Protein AF-A0AAC9J1Z3-F1 (afdb_monomer)

Radius of gyration: 14.36 Å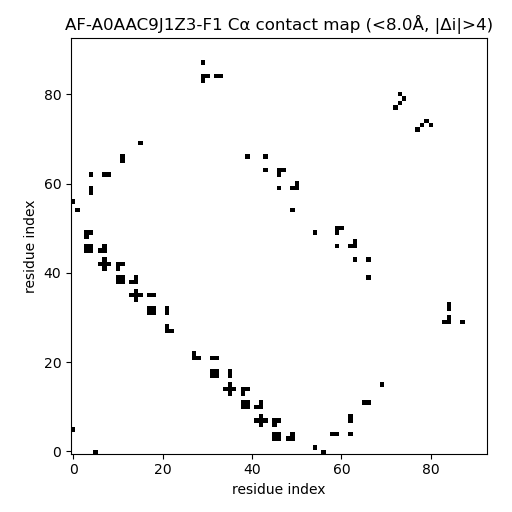; Cα contacts (8 Å, |Δi|>4): 73; chains: 1; bounding box: 39×24×40 Å

Secondary structure (DSSP, 8-state):
--HHHHHHHHHHHHHHHHHHHHHHSSS--HHHHHHHHHHHHHHHHHHHHHHHTT---THHHHHHHHHHHHHHHHHHH-TTHHHHHHHHHHHH-

Structure (mmCIF, N/CA/C/O backbone):
data_AF-A0AAC9J1Z3-F1
#
_entry.id   AF-A0AAC9J1Z3-F1
#
loop_
_atom_site.group_PDB
_atom_site.id
_atom_site.type_symbol
_atom_site.label_atom_id
_atom_site.label_alt_id
_atom_site.label_comp_id
_atom_site.label_asym_id
_atom_site.label_entity_id
_atom_site.label_seq_id
_atom_site.pdbx_PDB_ins_code
_atom_site.Cartn_x
_atom_site.Cartn_y
_atom_site.Cartn_z
_atom_site.occupancy
_atom_site.B_iso_or_equiv
_atom_site.auth_seq_id
_atom_site.auth_comp_id
_atom_site.auth_asym_id
_atom_site.auth_atom_id
_atom_site.pdbx_PDB_model_num
ATOM 1 N N . MET A 1 1 ? -13.458 14.538 14.682 1.00 58.09 1 MET A N 1
ATOM 2 C CA . MET A 1 1 ? -12.530 13.528 14.113 1.00 58.09 1 MET A CA 1
ATOM 3 C C . MET A 1 1 ? -11.233 13.519 14.897 1.00 58.09 1 MET A C 1
ATOM 5 O O . MET A 1 1 ? -10.525 14.527 14.882 1.00 58.09 1 MET A O 1
ATOM 9 N N . ASN A 1 2 ? -10.941 12.401 15.557 1.00 66.19 2 ASN A N 1
ATOM 10 C CA . ASN A 1 2 ? -9.722 12.212 16.339 1.00 66.19 2 ASN A CA 1
ATOM 11 C C . ASN A 1 2 ? -8.467 12.173 15.455 1.00 66.19 2 ASN A C 1
ATOM 13 O O . ASN A 1 2 ? -8.538 11.891 14.254 1.00 66.19 2 ASN A O 1
ATOM 17 N N . LYS A 1 3 ? -7.316 12.494 16.059 1.00 74.12 3 LYS A N 1
ATOM 18 C CA . LYS A 1 3 ? -6.031 12.675 15.361 1.00 74.12 3 LYS A CA 1
ATOM 19 C C . LYS A 1 3 ? -5.599 11.407 14.607 1.00 74.12 3 LYS A C 1
ATOM 21 O O . LYS A 1 3 ? -5.138 11.512 13.476 1.00 74.12 3 LYS A O 1
ATOM 26 N N . PHE A 1 4 ? -5.829 10.224 15.187 1.00 70.31 4 PHE A N 1
ATOM 27 C CA . PHE A 1 4 ? -5.426 8.936 14.607 1.00 70.31 4 PHE A CA 1
ATOM 28 C C . PHE A 1 4 ? -6.257 8.538 13.385 1.00 70.31 4 PHE A C 1
ATOM 30 O O . PHE A 1 4 ? -5.692 8.220 12.341 1.00 70.31 4 PHE A O 1
ATOM 37 N N . SER A 1 5 ? -7.588 8.628 13.477 1.00 71.44 5 SER A N 1
ATOM 38 C CA . SER A 1 5 ? -8.479 8.354 12.340 1.00 71.44 5 SER A CA 1
ATOM 39 C C . SER A 1 5 ? -8.217 9.304 11.165 1.00 71.44 5 SER A C 1
ATOM 41 O O . SER A 1 5 ? -8.174 8.864 10.019 1.00 71.44 5 SER A O 1
ATOM 43 N N . ARG A 1 6 ? -7.960 10.593 11.436 1.00 78.31 6 ARG A N 1
ATOM 44 C CA . ARG A 1 6 ? -7.603 11.561 10.388 1.00 78.31 6 ARG A CA 1
ATOM 45 C C . ARG A 1 6 ? -6.266 11.218 9.730 1.00 78.31 6 ARG A C 1
ATOM 47 O O . ARG A 1 6 ? -6.198 11.209 8.508 1.00 78.31 6 ARG A O 1
ATOM 54 N N . GLY A 1 7 ? -5.248 10.905 10.535 1.00 81.31 7 GLY A N 1
ATOM 55 C CA . GLY A 1 7 ? -3.919 10.533 10.048 1.00 81.31 7 GLY A CA 1
ATOM 56 C C . GLY A 1 7 ? -3.938 9.287 9.162 1.00 81.31 7 GLY A C 1
ATOM 57 O O . GLY A 1 7 ? -3.332 9.280 8.093 1.00 81.31 7 GLY A O 1
ATOM 58 N N . SER A 1 8 ? -4.690 8.257 9.557 1.00 82.69 8 SER A N 1
ATOM 59 C CA . SER A 1 8 ? -4.826 7.040 8.751 1.00 82.69 8 SER A CA 1
ATOM 60 C C . SER A 1 8 ? -5.469 7.332 7.389 1.00 82.69 8 SER A C 1
ATOM 62 O O . SER A 1 8 ? -4.905 6.970 6.361 1.00 82.69 8 SER A O 1
ATOM 64 N N . ILE A 1 9 ? -6.567 8.099 7.350 1.00 84.19 9 ILE A N 1
ATOM 65 C CA . ILE A 1 9 ? -7.243 8.459 6.091 1.00 84.19 9 ILE A CA 1
ATOM 66 C C . ILE A 1 9 ? -6.336 9.278 5.171 1.00 84.19 9 ILE A C 1
ATOM 68 O O . ILE A 1 9 ? -6.288 9.010 3.972 1.00 84.19 9 ILE A O 1
ATOM 72 N N . THR A 1 10 ? -5.595 10.251 5.709 1.00 88.25 10 THR A N 1
ATOM 73 C CA . THR A 1 10 ? -4.665 11.049 4.897 1.00 88.25 10 THR A CA 1
ATOM 74 C C . THR A 1 10 ? -3.553 10.195 4.295 1.00 88.25 10 THR A C 1
ATOM 76 O O . THR A 1 10 ? -3.201 10.393 3.135 1.00 88.25 10 THR A O 1
ATOM 79 N N . LEU A 1 11 ? -3.038 9.216 5.046 1.00 90.00 11 LEU A N 1
ATOM 80 C CA . LEU A 1 11 ? -2.015 8.298 4.543 1.00 90.00 11 LEU A CA 1
ATOM 81 C C . LEU A 1 11 ? -2.575 7.343 3.487 1.00 90.00 11 LEU A C 1
ATOM 83 O O . LEU A 1 11 ? -1.905 7.115 2.486 1.00 90.00 11 LEU A O 1
ATOM 87 N N . ILE A 1 12 ? -3.801 6.840 3.668 1.00 90.19 12 ILE A N 1
ATOM 88 C CA . ILE A 1 12 ? -4.488 6.011 2.665 1.00 90.19 12 ILE A CA 1
ATOM 89 C C . ILE A 1 12 ? -4.641 6.781 1.355 1.00 90.19 12 ILE A C 1
ATOM 91 O O . ILE A 1 12 ? -4.290 6.266 0.297 1.00 90.19 12 ILE A O 1
ATOM 95 N N . LEU A 1 13 ? -5.135 8.021 1.425 1.00 90.56 13 LEU A N 1
ATOM 96 C CA . LEU A 1 13 ? -5.303 8.887 0.257 1.00 90.56 13 LEU A CA 1
ATOM 97 C C . LEU A 1 13 ? -3.974 9.111 -0.462 1.00 90.56 13 LEU A C 1
ATOM 99 O O . LEU A 1 13 ? -3.897 8.953 -1.678 1.00 90.56 13 LEU A O 1
ATOM 103 N N . PHE A 1 14 ? -2.920 9.429 0.286 1.00 93.00 14 PHE A N 1
ATOM 104 C CA . PHE A 1 14 ? -1.605 9.674 -0.294 1.00 93.00 14 PHE A CA 1
ATOM 105 C C . PHE A 1 14 ? -1.001 8.410 -0.924 1.00 93.00 14 PHE A C 1
ATOM 107 O O . PHE A 1 14 ? -0.491 8.463 -2.042 1.00 93.00 14 PHE A O 1
ATOM 114 N N . ALA A 1 15 ? -1.119 7.256 -0.261 1.00 92.50 15 ALA A N 1
ATOM 115 C CA . ALA A 1 15 ? -0.659 5.980 -0.802 1.00 92.50 15 ALA A CA 1
ATOM 116 C C . ALA A 1 15 ? -1.426 5.570 -2.067 1.00 92.50 15 ALA A C 1
ATOM 118 O O . ALA A 1 15 ? -0.829 5.094 -3.030 1.00 92.50 15 ALA A O 1
ATOM 119 N N . PHE A 1 16 ? -2.740 5.795 -2.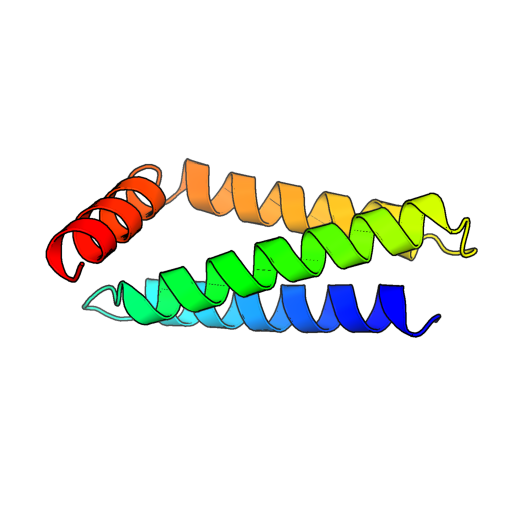087 1.00 90.56 16 PHE A N 1
ATOM 120 C CA . PHE A 1 16 ? -3.576 5.504 -3.247 1.00 90.56 16 PHE A CA 1
ATOM 121 C C . PHE A 1 16 ? -3.212 6.382 -4.450 1.00 90.56 16 PHE A C 1
ATOM 123 O O . PHE A 1 16 ? -3.085 5.873 -5.561 1.00 90.56 16 PHE A O 1
ATOM 130 N N . ILE A 1 17 ? -2.969 7.679 -4.230 1.00 92.62 17 ILE A N 1
ATOM 131 C CA . ILE A 1 17 ? -2.498 8.591 -5.283 1.00 92.62 17 ILE A CA 1
ATOM 132 C C . ILE A 1 17 ? -1.146 8.124 -5.831 1.00 92.62 17 ILE A C 1
ATOM 134 O O . ILE A 1 17 ? -0.983 8.059 -7.047 1.00 92.62 17 ILE A O 1
ATOM 138 N N . LEU A 1 18 ? -0.198 7.750 -4.965 1.00 92.00 18 LEU A N 1
ATOM 139 C CA . LEU A 1 18 ? 1.103 7.231 -5.401 1.00 92.00 18 LEU A CA 1
ATOM 140 C C . LEU A 1 18 ? 0.965 5.973 -6.265 1.00 92.00 18 LEU A C 1
ATOM 142 O O . LEU A 1 18 ? 1.632 5.875 -7.293 1.00 92.00 18 LEU A O 1
ATOM 146 N N . LEU A 1 19 ? 0.085 5.040 -5.889 1.00 90.31 19 LEU A N 1
ATOM 147 C CA . LEU A 1 19 ? -0.179 3.836 -6.682 1.00 90.31 19 LEU A CA 1
ATOM 148 C C . LEU A 1 19 ? -0.805 4.167 -8.033 1.00 90.31 19 LEU A C 1
ATOM 150 O O . LEU A 1 19 ? -0.332 3.668 -9.050 1.00 90.31 19 LEU A O 1
ATOM 154 N N . LEU A 1 20 ? -1.816 5.038 -8.069 1.00 90.50 20 LEU A N 1
ATOM 155 C CA . LEU A 1 20 ? -2.448 5.461 -9.321 1.00 90.50 20 LEU A CA 1
ATOM 156 C C . LEU A 1 20 ? -1.454 6.142 -10.260 1.00 90.50 20 LEU A C 1
ATOM 158 O O . LEU A 1 20 ? -1.416 5.823 -11.450 1.00 90.50 20 LEU A O 1
ATOM 162 N N . VAL A 1 21 ? -0.635 7.051 -9.726 1.00 91.25 21 VAL A N 1
ATOM 163 C CA . VAL A 1 21 ? 0.428 7.709 -10.490 1.00 91.25 21 VAL A CA 1
ATOM 164 C C . VAL A 1 21 ? 1.393 6.656 -11.019 1.00 91.25 21 VAL A C 1
ATOM 166 O O . VAL A 1 21 ? 1.625 6.604 -12.222 1.00 91.25 21 VAL A O 1
ATOM 169 N N . ASN A 1 22 ? 1.881 5.757 -10.164 1.00 91.75 22 ASN A N 1
ATOM 170 C CA . ASN A 1 22 ? 2.830 4.732 -10.579 1.00 91.75 22 ASN A CA 1
ATOM 171 C C . ASN A 1 22 ? 2.252 3.752 -11.612 1.00 91.75 22 ASN A C 1
ATOM 173 O O . ASN A 1 22 ? 2.963 3.266 -12.488 1.00 91.75 22 ASN A O 1
ATOM 177 N N . TRP A 1 23 ? 0.954 3.465 -11.540 1.00 88.38 23 TRP A N 1
ATOM 178 C CA . TRP A 1 23 ? 0.273 2.621 -12.516 1.00 88.38 23 TRP A CA 1
ATOM 179 C C . TRP A 1 23 ? 0.017 3.314 -13.850 1.00 88.38 23 TRP A C 1
ATOM 181 O O . TRP A 1 23 ? -0.092 2.617 -14.856 1.00 88.38 23 TRP A O 1
ATOM 191 N N . SER A 1 24 ? -0.065 4.644 -13.856 1.00 87.94 24 SER A N 1
ATOM 192 C CA . SER A 1 24 ? -0.296 5.447 -15.062 1.00 87.94 24 SER A CA 1
ATOM 193 C C . SER A 1 24 ? 0.991 5.747 -15.836 1.00 87.94 24 SER A C 1
ATOM 195 O O . SER A 1 24 ? 0.927 6.154 -16.994 1.00 87.94 24 SER A O 1
ATOM 197 N N . ILE A 1 25 ? 2.162 5.567 -15.218 1.00 85.56 25 ILE A N 1
ATOM 198 C CA . ILE A 1 25 ? 3.455 5.776 -15.878 1.00 85.56 25 ILE A CA 1
ATOM 199 C C . ILE A 1 25 ? 3.776 4.575 -16.785 1.00 85.56 25 ILE A C 1
ATOM 201 O O . ILE A 1 25 ? 3.589 3.420 -16.407 1.00 85.56 25 ILE A O 1
ATOM 205 N N . ILE A 1 26 ? 4.306 4.863 -17.983 1.00 75.69 26 ILE A N 1
ATOM 206 C CA . ILE A 1 26 ? 4.694 3.866 -19.004 1.00 75.69 26 ILE A CA 1
ATOM 207 C C . ILE A 1 26 ? 5.701 2.847 -18.448 1.00 75.69 26 ILE A C 1
ATOM 209 O O . ILE A 1 26 ? 5.632 1.659 -18.757 1.00 75.69 26 ILE A O 1
ATOM 213 N N . GLN A 1 27 ? 6.633 3.309 -17.616 1.00 80.75 27 GLN A N 1
ATOM 214 C CA . GLN A 1 27 ? 7.554 2.467 -16.863 1.00 80.75 27 GLN A CA 1
ATOM 215 C C . GLN A 1 27 ? 7.157 2.445 -15.389 1.00 80.75 27 GLN A C 1
ATOM 217 O O . GLN A 1 27 ? 7.149 3.466 -14.708 1.00 80.75 27 GLN A O 1
ATOM 222 N N . PHE A 1 28 ? 6.850 1.248 -14.903 1.00 84.94 28 PHE A N 1
ATOM 223 C CA . PHE A 1 28 ? 6.569 1.007 -13.497 1.00 84.94 28 PHE A CA 1
ATOM 224 C C . PHE A 1 28 ? 7.806 1.301 -12.642 1.00 84.94 28 PHE A C 1
ATOM 226 O O . PHE A 1 28 ? 8.881 0.782 -12.934 1.00 84.94 28 PHE A O 1
ATOM 233 N N . SER A 1 29 ? 7.642 2.084 -11.576 1.00 89.88 29 SER A N 1
ATOM 234 C CA . SER A 1 29 ? 8.705 2.370 -10.613 1.00 89.88 29 SER A CA 1
ATOM 235 C C . SER A 1 29 ? 8.537 1.526 -9.346 1.00 89.88 29 SER A C 1
ATOM 237 O O . SER A 1 29 ? 7.564 1.670 -8.591 1.00 89.88 29 SER A O 1
ATOM 239 N N . GLU A 1 30 ? 9.499 0.642 -9.084 1.00 91.19 30 GLU A N 1
ATOM 240 C CA . GLU A 1 30 ? 9.540 -0.175 -7.868 1.00 91.19 30 GLU A CA 1
ATOM 241 C C . GLU A 1 30 ? 9.688 0.662 -6.577 1.00 91.19 30 GLU A C 1
ATOM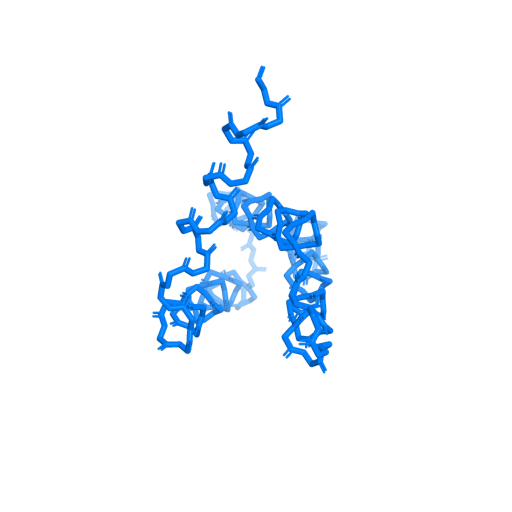 243 O O . GLU A 1 30 ? 8.918 0.412 -5.643 1.00 91.19 30 GLU A O 1
ATOM 248 N N . PRO A 1 31 ? 10.562 1.694 -6.501 1.00 90.44 31 PRO A N 1
ATOM 249 C CA . PRO A 1 31 ? 10.677 2.547 -5.314 1.00 90.44 31 PRO A CA 1
ATOM 250 C C . PRO A 1 31 ? 9.364 3.225 -4.914 1.00 90.44 31 PRO A C 1
ATOM 252 O O . PRO A 1 31 ? 9.018 3.268 -3.733 1.00 90.44 31 PRO A O 1
ATOM 255 N N . ILE A 1 32 ? 8.613 3.745 -5.892 1.00 92.00 32 ILE A N 1
ATOM 256 C CA . ILE A 1 32 ? 7.350 4.454 -5.638 1.00 92.00 32 ILE A CA 1
ATOM 257 C C . ILE A 1 32 ? 6.312 3.492 -5.053 1.00 92.00 32 ILE A C 1
ATOM 259 O O . ILE A 1 32 ? 5.624 3.830 -4.088 1.00 92.00 32 ILE A O 1
ATOM 263 N N . SER A 1 33 ? 6.243 2.273 -5.593 1.00 91.62 33 SER A N 1
ATOM 264 C CA . SER A 1 33 ? 5.344 1.226 -5.088 1.00 91.62 33 SER A CA 1
ATOM 265 C C . SER A 1 33 ? 5.694 0.816 -3.668 1.00 91.62 33 SER A C 1
ATOM 267 O O . SER A 1 33 ? 4.807 0.697 -2.828 1.00 91.62 33 SER A O 1
ATOM 269 N N . LEU A 1 34 ? 6.987 0.659 -3.377 1.00 92.44 34 LEU A N 1
ATOM 270 C CA . LEU A 1 34 ? 7.461 0.321 -2.040 1.00 92.44 34 LEU A CA 1
ATOM 271 C C . LEU A 1 34 ? 7.064 1.394 -1.017 1.00 92.44 34 LEU A C 1
ATOM 273 O O . LEU A 1 34 ? 6.529 1.063 0.041 1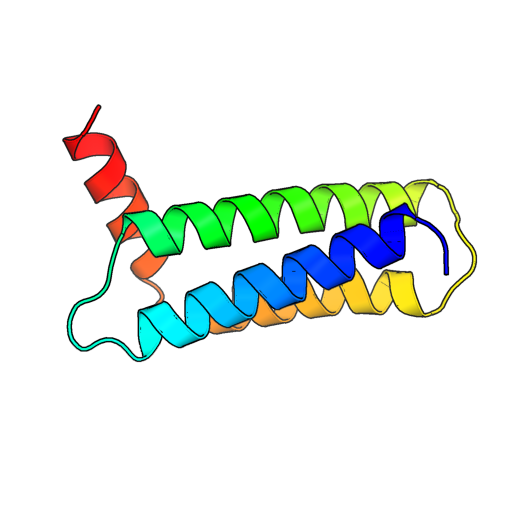.00 92.44 34 LEU A O 1
ATOM 277 N N . ILE A 1 35 ? 7.251 2.675 -1.350 1.00 93.38 35 ILE A N 1
ATOM 278 C CA . ILE A 1 35 ? 6.815 3.792 -0.500 1.00 93.38 35 ILE A CA 1
ATOM 279 C C . ILE A 1 35 ? 5.298 3.732 -0.283 1.00 93.38 35 ILE A C 1
ATOM 281 O O . ILE A 1 35 ? 4.838 3.810 0.856 1.00 93.38 35 ILE A O 1
ATOM 285 N N . ALA A 1 36 ? 4.512 3.537 -1.343 1.00 92.56 36 ALA A N 1
ATOM 286 C CA . ALA A 1 36 ? 3.060 3.457 -1.225 1.00 92.56 36 ALA A CA 1
ATOM 287 C C . ALA A 1 36 ? 2.601 2.282 -0.341 1.00 92.56 36 ALA A C 1
ATOM 289 O O . ALA A 1 36 ? 1.724 2.457 0.508 1.00 92.56 36 ALA A O 1
ATOM 290 N N . TYR A 1 37 ? 3.224 1.108 -0.469 1.00 91.06 37 TYR A N 1
ATOM 291 C CA . TYR A 1 37 ? 2.928 -0.054 0.372 1.00 91.06 37 TYR A CA 1
ATOM 292 C C . TYR A 1 37 ? 3.291 0.175 1.839 1.00 91.06 37 TYR A C 1
ATOM 294 O O . TYR A 1 37 ? 2.508 -0.185 2.720 1.00 91.06 37 TYR A O 1
ATOM 302 N N . LEU A 1 38 ? 4.423 0.823 2.121 1.00 93.25 38 LEU A N 1
ATOM 303 C CA . LEU A 1 38 ? 4.791 1.205 3.486 1.00 93.25 38 LEU A CA 1
ATOM 304 C C . LEU A 1 38 ? 3.783 2.189 4.084 1.00 93.25 38 LEU A C 1
ATOM 306 O O . LEU A 1 38 ? 3.384 2.036 5.239 1.00 93.25 38 LEU A O 1
ATOM 310 N N . LEU A 1 39 ? 3.314 3.164 3.304 1.00 92.81 39 LEU A N 1
ATOM 311 C CA . LEU A 1 39 ? 2.280 4.085 3.768 1.00 92.81 39 LEU A CA 1
ATOM 312 C C . LEU A 1 39 ? 0.949 3.374 4.028 1.00 92.81 39 LEU A C 1
ATOM 314 O O . LEU A 1 39 ? 0.323 3.645 5.055 1.00 92.81 39 LEU A O 1
ATOM 318 N N . LEU A 1 40 ? 0.534 2.444 3.161 1.00 90.44 40 LEU A N 1
ATOM 319 C CA . LEU A 1 40 ? -0.645 1.609 3.414 1.00 90.44 40 LEU A CA 1
ATOM 320 C C . LEU A 1 40 ? -0.477 0.801 4.702 1.00 90.44 40 LEU A C 1
ATOM 322 O O . LEU A 1 40 ? -1.392 0.783 5.527 1.00 90.44 40 LEU A O 1
ATOM 326 N N . PHE A 1 41 ? 0.696 0.211 4.926 1.00 90.06 41 PHE A N 1
ATOM 327 C CA . PHE A 1 41 ? 0.990 -0.553 6.135 1.00 90.06 41 PHE A CA 1
ATOM 328 C C . PHE A 1 41 ? 0.885 0.306 7.405 1.00 90.06 41 PHE A C 1
ATOM 330 O O . PHE A 1 41 ? 0.145 -0.038 8.331 1.00 90.06 41 PHE A O 1
ATOM 337 N N . VAL A 1 42 ? 1.535 1.475 7.426 1.00 90.81 42 VAL A N 1
ATOM 338 C CA . VAL A 1 42 ? 1.454 2.429 8.549 1.00 90.81 42 VAL A CA 1
ATOM 339 C C . VAL A 1 42 ? 0.017 2.915 8.755 1.00 90.81 42 VAL A C 1
ATOM 341 O O . VAL A 1 42 ? -0.455 3.007 9.893 1.00 90.81 42 VAL A O 1
ATOM 344 N N . SER A 1 43 ? -0.712 3.183 7.670 1.00 89.25 43 SER A N 1
ATOM 345 C CA . SER A 1 43 ? -2.115 3.589 7.747 1.00 89.25 43 SER A CA 1
ATOM 346 C C . SER A 1 43 ? -2.997 2.500 8.366 1.00 89.25 43 SER A C 1
ATOM 348 O O . SER A 1 43 ? -3.852 2.819 9.197 1.00 89.25 43 SER A O 1
ATOM 350 N N . GLY A 1 44 ? -2.737 1.226 8.054 1.00 85.38 44 GLY A N 1
ATOM 351 C CA . GLY A 1 44 ? -3.412 0.072 8.642 1.00 85.38 44 GLY A CA 1
ATOM 352 C C . GLY A 1 44 ? -3.157 -0.051 10.133 1.00 85.38 44 GLY A C 1
ATOM 353 O O . GLY A 1 44 ? -4.112 -0.181 10.898 1.00 85.38 44 GLY A O 1
ATOM 354 N N . ILE A 1 45 ? -1.904 0.104 10.569 1.00 87.69 45 ILE A N 1
ATOM 355 C CA . ILE A 1 45 ? -1.560 0.123 11.998 1.00 87.69 45 ILE A CA 1
ATOM 356 C C . ILE A 1 45 ? -2.329 1.239 12.715 1.00 87.69 45 ILE A C 1
ATOM 358 O O . ILE A 1 45 ? -2.974 0.987 13.732 1.00 87.69 45 ILE A O 1
ATOM 362 N N . LEU A 1 46 ? -2.332 2.459 12.171 1.00 85.00 46 LEU A N 1
ATOM 363 C CA . LEU A 1 46 ? -3.078 3.582 12.752 1.00 85.00 46 LEU A CA 1
ATOM 364 C C . LEU A 1 46 ? -4.592 3.326 12.786 1.00 85.00 46 LEU A C 1
ATOM 366 O O . LEU A 1 46 ? -5.249 3.688 13.764 1.00 85.00 46 LEU A O 1
ATOM 370 N N . GLY A 1 47 ? -5.138 2.680 11.754 1.00 82.69 47 GLY A N 1
ATOM 371 C CA . GLY A 1 47 ? -6.543 2.278 11.688 1.00 82.69 47 GLY A CA 1
ATOM 372 C C . GLY A 1 47 ? -6.910 1.261 12.773 1.00 82.69 47 GLY A C 1
ATOM 373 O O . GLY A 1 47 ? -7.901 1.446 13.484 1.00 82.69 47 GLY A O 1
ATOM 374 N N . ILE A 1 48 ? -6.072 0.238 12.971 1.00 83.06 48 ILE A N 1
ATOM 375 C CA . ILE A 1 48 ? -6.233 -0.769 14.032 1.00 83.06 48 ILE A CA 1
ATOM 376 C C . ILE A 1 48 ? -6.114 -0.117 15.415 1.00 83.06 48 ILE A C 1
ATOM 378 O O . ILE A 1 48 ? -6.945 -0.365 16.288 1.00 83.06 48 ILE A O 1
ATOM 382 N N . VAL A 1 49 ? -5.136 0.771 15.622 1.00 82.94 49 VAL A N 1
ATOM 383 C CA . VAL A 1 49 ? -4.973 1.502 16.891 1.00 82.94 49 VAL A CA 1
ATOM 384 C C . VAL A 1 49 ? -6.200 2.367 17.190 1.00 82.94 49 VAL A C 1
ATOM 386 O O . VAL A 1 49 ? -6.691 2.365 18.322 1.00 82.94 49 VAL A O 1
ATOM 389 N N . ALA A 1 50 ? -6.742 3.069 16.192 1.00 79.19 50 ALA A N 1
ATOM 390 C CA . ALA A 1 50 ? -7.972 3.844 16.349 1.00 79.19 50 ALA A CA 1
ATOM 391 C C . ALA A 1 50 ? -9.170 2.942 16.699 1.00 79.19 50 ALA A C 1
ATOM 393 O O . ALA A 1 50 ? -9.985 3.295 17.562 1.00 79.19 50 ALA A O 1
ATOM 394 N N . PHE A 1 51 ? -9.263 1.760 16.078 1.00 75.94 51 PHE A N 1
ATOM 395 C CA . PHE A 1 51 ? -10.278 0.752 16.390 1.00 75.94 51 PHE A CA 1
ATOM 396 C C . PHE A 1 51 ? -10.183 0.291 17.854 1.00 75.94 51 PHE A C 1
ATOM 398 O O . PHE A 1 51 ? -11.160 0.449 18.596 1.00 75.94 51 PHE A O 1
ATOM 405 N N . LEU A 1 52 ? -8.997 -0.154 18.289 1.00 79.88 52 LEU A N 1
ATOM 406 C CA . LEU A 1 52 ? -8.717 -0.627 19.653 1.00 79.88 52 LEU A CA 1
ATOM 407 C C . LEU A 1 52 ? -8.983 0.441 20.720 1.00 79.88 52 LEU A C 1
ATOM 409 O O . LEU A 1 52 ? -9.537 0.138 21.775 1.00 79.88 52 LEU A O 1
ATOM 413 N N . ARG A 1 53 ? -8.668 1.711 20.438 1.00 79.00 53 ARG A N 1
ATOM 414 C CA . ARG A 1 53 ? -8.902 2.834 21.365 1.00 79.00 53 ARG A CA 1
ATOM 415 C C . ARG A 1 53 ? -10.373 3.230 21.537 1.00 79.00 53 ARG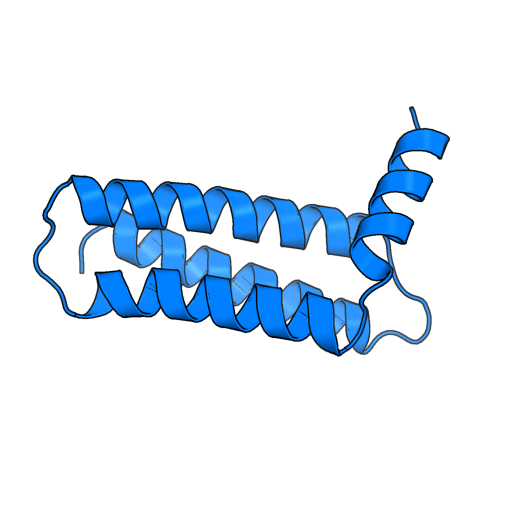 A C 1
ATOM 417 O O . ARG A 1 53 ? -10.644 4.239 22.177 1.00 79.00 53 ARG A O 1
ATOM 424 N N . LYS A 1 54 ? -11.334 2.489 20.966 1.00 69.62 54 LYS A N 1
ATOM 425 C CA . LYS A 1 54 ? -12.785 2.758 21.090 1.00 69.62 54 LYS A CA 1
ATOM 426 C C . LYS A 1 54 ? -13.211 4.208 20.776 1.00 69.62 54 LYS A C 1
ATOM 428 O O . LYS A 1 54 ? -14.309 4.607 21.129 1.00 69.62 54 LYS A O 1
ATOM 433 N N . GLU A 1 55 ? -12.417 4.957 20.003 1.00 67.62 55 GLU A N 1
ATOM 434 C CA . GLU A 1 55 ? -12.822 6.252 19.441 1.00 67.62 55 GLU A CA 1
ATOM 435 C C . GLU A 1 55 ? -14.240 6.193 18.818 1.00 67.62 55 GLU A C 1
ATOM 437 O O . GLU A 1 55 ? -14.570 5.273 18.075 1.00 67.62 55 GLU A O 1
ATOM 442 N N . SER A 1 56 ? -15.128 7.126 19.141 1.00 57.75 56 SER A N 1
ATOM 443 C CA . SER A 1 56 ? -16.481 7.136 18.578 1.00 57.75 56 SER A CA 1
ATOM 444 C C . SER A 1 56 ? -16.443 7.642 17.131 1.00 57.75 56 SER A C 1
ATOM 446 O O . SER A 1 56 ? -15.943 8.731 16.850 1.00 57.75 56 SER A O 1
ATOM 448 N N . GLY A 1 57 ? -16.944 6.842 16.184 1.00 60.72 57 GLY A N 1
ATOM 449 C CA . GLY A 1 57 ? -17.093 7.280 14.796 1.00 60.72 57 GLY A CA 1
ATOM 450 C C . GLY A 1 57 ? -17.262 6.156 13.775 1.00 60.72 57 GLY A C 1
ATOM 451 O O . GLY A 1 57 ? -16.511 5.183 13.769 1.00 60.72 57 GLY A O 1
ATOM 452 N N . PHE A 1 58 ? -18.200 6.361 12.847 1.00 62.00 58 PHE A N 1
ATOM 453 C CA . PHE A 1 58 ? -18.412 5.550 11.638 1.00 62.00 58 PHE A CA 1
ATOM 454 C C . PHE A 1 58 ? -17.129 5.394 10.790 1.00 62.00 58 PHE A C 1
ATOM 456 O O . PHE A 1 58 ? -16.904 4.365 10.160 1.00 62.00 58 PHE A O 1
ATOM 463 N N . LEU A 1 59 ? -16.229 6.383 10.876 1.00 60.03 59 LEU A N 1
ATOM 464 C CA . LEU A 1 59 ? -14.941 6.455 10.172 1.00 60.03 59 LEU A CA 1
ATOM 465 C C . LEU A 1 59 ? -13.939 5.331 10.509 1.00 60.03 59 LEU A C 1
ATOM 467 O O . LEU A 1 59 ? -12.927 5.187 9.828 1.00 60.03 59 LEU A O 1
ATOM 471 N N . LYS A 1 60 ? -14.187 4.533 11.552 1.00 62.81 60 LYS A N 1
ATOM 472 C CA . LYS A 1 60 ? -13.307 3.424 11.959 1.00 62.81 60 LYS A CA 1
ATOM 473 C C . LYS A 1 60 ? -13.386 2.218 11.042 1.00 62.81 60 LYS A C 1
ATOM 475 O O . LYS A 1 60 ? -12.361 1.715 10.592 1.00 62.81 60 LYS A O 1
ATOM 480 N N . GLY A 1 61 ? -14.611 1.754 10.800 1.00 62.66 61 GLY A N 1
ATOM 481 C CA . GLY A 1 61 ? -14.865 0.603 9.940 1.00 62.66 61 GLY A CA 1
ATOM 482 C C . GLY A 1 61 ? -14.546 0.940 8.491 1.00 62.66 61 GLY A C 1
ATOM 483 O O . GLY A 1 61 ? -13.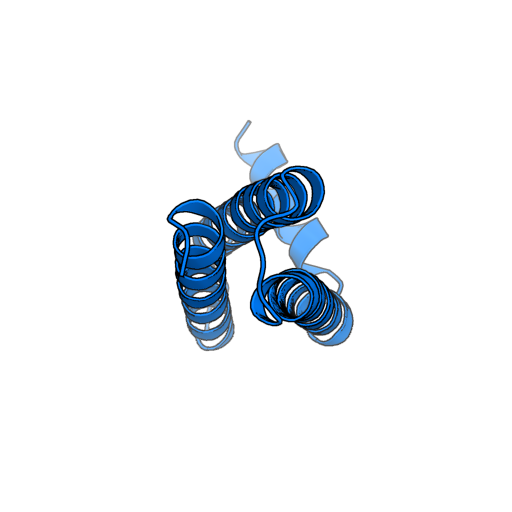910 0.149 7.802 1.00 62.66 61 GLY A O 1
ATO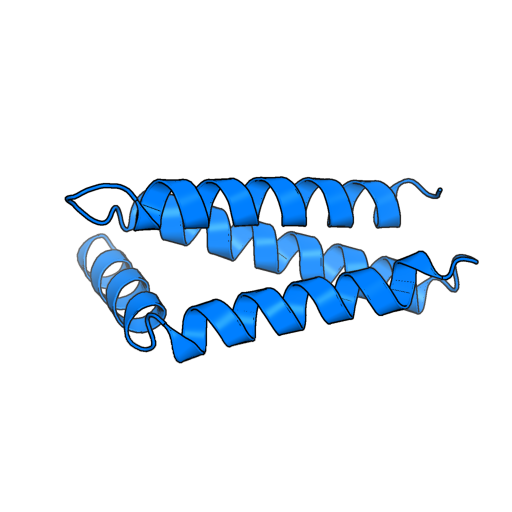M 484 N N . SER A 1 62 ? -14.885 2.160 8.060 1.00 70.50 62 SER A N 1
ATOM 485 C CA . SER A 1 62 ? -14.603 2.618 6.699 1.00 70.50 62 SER A CA 1
ATOM 486 C C . SER A 1 62 ? -13.106 2.679 6.396 1.00 70.50 62 SER A C 1
ATOM 488 O O . SER A 1 62 ? -12.708 2.402 5.276 1.00 70.50 62 SER A O 1
ATOM 490 N N . CYS A 1 63 ? -12.258 2.994 7.379 1.00 74.31 63 CYS A N 1
ATOM 491 C CA . CYS A 1 63 ? -10.812 3.065 7.179 1.00 74.31 63 CYS A CA 1
ATOM 492 C C . CYS A 1 63 ? -10.197 1.691 6.867 1.00 74.31 63 CYS A C 1
ATOM 494 O O . CYS A 1 63 ? -9.428 1.552 5.917 1.00 74.31 63 CYS A O 1
ATOM 496 N N . LEU A 1 64 ? -10.573 0.667 7.638 1.00 78.25 64 LEU A N 1
ATOM 497 C CA . LEU A 1 64 ? -10.137 -0.712 7.406 1.00 78.25 64 LEU A CA 1
ATOM 498 C C . LEU A 1 64 ? -10.720 -1.271 6.103 1.00 78.25 64 LEU A C 1
ATOM 500 O O . LEU A 1 64 ? -10.001 -1.920 5.348 1.00 78.25 64 LEU A O 1
ATOM 504 N N . LEU A 1 65 ? -11.988 -0.963 5.807 1.00 83.25 65 LEU A N 1
ATOM 505 C CA . LEU A 1 65 ? -12.628 -1.326 4.540 1.00 83.25 65 LEU A CA 1
ATOM 506 C C . LEU A 1 65 ? -11.917 -0.694 3.337 1.00 83.25 65 LEU A C 1
ATOM 508 O O . LEU A 1 65 ? -11.68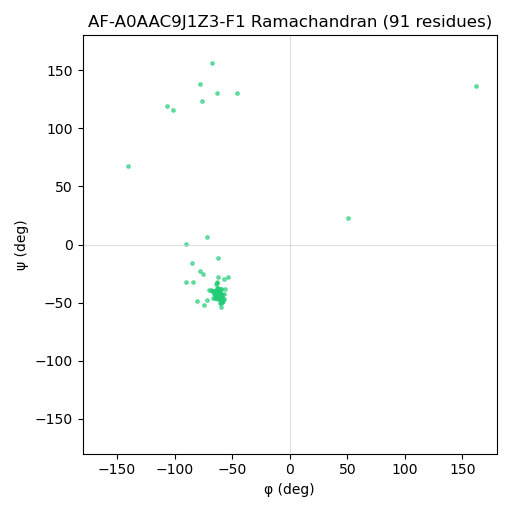4 -1.387 2.352 1.00 83.25 65 LEU A O 1
ATOM 512 N N . CYS A 1 66 ? -11.520 0.580 3.418 1.00 83.31 66 CYS A N 1
ATOM 513 C CA . CYS A 1 66 ? -10.761 1.239 2.353 1.00 83.31 66 CYS A CA 1
ATOM 514 C C . CYS A 1 66 ? -9.409 0.560 2.115 1.00 83.31 66 CYS A C 1
ATOM 516 O O . CYS A 1 66 ? -9.044 0.321 0.967 1.00 83.31 66 CYS A O 1
ATOM 518 N N . ILE A 1 67 ? -8.678 0.212 3.178 1.00 85.25 67 ILE A N 1
ATOM 519 C CA . ILE A 1 67 ? -7.397 -0.498 3.044 1.00 85.25 67 ILE A CA 1
ATOM 520 C C . ILE A 1 67 ? -7.609 -1.873 2.408 1.00 85.25 67 ILE A C 1
ATOM 522 O O . ILE A 1 67 ? -6.891 -2.229 1.476 1.00 85.25 67 ILE A O 1
ATOM 526 N N . ALA A 1 68 ? -8.614 -2.624 2.866 1.00 85.56 68 ALA A N 1
ATOM 527 C CA . ALA A 1 68 ? -8.947 -3.926 2.299 1.00 85.56 68 ALA A CA 1
ATOM 528 C C . ALA A 1 68 ? -9.316 -3.821 0.811 1.00 85.56 68 ALA A C 1
ATOM 530 O O . ALA A 1 68 ? -8.830 -4.611 0.005 1.00 85.56 68 ALA A O 1
ATOM 531 N N . ALA A 1 69 ? -10.107 -2.813 0.431 1.00 87.69 69 ALA A N 1
ATOM 532 C CA . ALA A 1 69 ? -10.453 -2.555 -0.962 1.00 87.69 69 ALA A CA 1
ATOM 533 C C . ALA A 1 69 ? -9.208 -2.249 -1.807 1.00 87.69 69 ALA A C 1
ATOM 535 O O . ALA A 1 69 ? -9.033 -2.843 -2.865 1.00 87.69 69 ALA A O 1
ATOM 536 N N . ILE A 1 70 ? -8.309 -1.378 -1.338 1.00 85.56 70 ILE A N 1
ATOM 537 C CA . ILE A 1 70 ? -7.077 -1.034 -2.067 1.00 85.56 70 ILE A CA 1
ATOM 538 C C . ILE A 1 70 ? -6.180 -2.266 -2.248 1.00 85.56 70 ILE A C 1
ATOM 540 O O . ILE A 1 70 ? -5.699 -2.512 -3.352 1.00 85.56 70 ILE A O 1
ATOM 544 N N . LEU A 1 71 ? -5.992 -3.076 -1.204 1.00 85.19 71 LEU A N 1
ATOM 545 C CA . LEU A 1 71 ? -5.220 -4.321 -1.292 1.00 85.19 71 LEU A CA 1
ATOM 546 C C . LEU A 1 71 ? -5.858 -5.334 -2.250 1.00 85.19 71 LEU A C 1
ATOM 548 O O . LEU A 1 71 ? -5.144 -6.008 -2.997 1.00 85.19 71 LEU A O 1
ATOM 552 N N . PHE A 1 72 ? -7.190 -5.408 -2.269 1.00 86.56 72 PHE A N 1
ATOM 553 C CA . PHE A 1 72 ? -7.927 -6.214 -3.235 1.00 86.56 72 PHE A CA 1
ATOM 554 C C . PHE A 1 72 ? -7.681 -5.727 -4.670 1.00 86.56 72 PHE A C 1
ATOM 556 O O . PHE A 1 72 ? -7.342 -6.535 -5.530 1.00 86.56 72 PHE A O 1
ATOM 563 N N . PHE A 1 73 ? -7.752 -4.415 -4.921 1.00 85.31 73 PHE A N 1
ATOM 564 C CA . PHE A 1 73 ? -7.443 -3.829 -6.229 1.00 85.31 73 PHE A CA 1
ATOM 565 C C . PHE A 1 73 ? -6.010 -4.134 -6.683 1.00 85.31 73 PHE A C 1
ATOM 567 O O . PHE A 1 73 ? -5.816 -4.553 -7.822 1.00 85.31 73 PHE A O 1
ATOM 574 N N . ILE A 1 74 ? -5.015 -3.981 -5.806 1.00 84.62 74 ILE A N 1
ATOM 575 C CA . ILE A 1 74 ? -3.615 -4.309 -6.128 1.00 84.62 74 ILE A CA 1
ATOM 576 C C . ILE A 1 74 ? -3.499 -5.788 -6.516 1.00 84.62 74 ILE A C 1
ATOM 578 O O . ILE A 1 74 ? -2.960 -6.116 -7.572 1.00 84.62 74 ILE A O 1
ATOM 582 N N . SER A 1 75 ? -4.072 -6.671 -5.697 1.00 83.69 75 SER A N 1
ATOM 583 C CA . SER A 1 75 ? -4.020 -8.119 -5.921 1.00 83.69 75 SER A CA 1
ATOM 584 C C . SER A 1 75 ? -4.744 -8.541 -7.203 1.00 83.69 75 SER A C 1
ATOM 586 O O . SER A 1 75 ? -4.313 -9.481 -7.862 1.00 83.69 75 SER A O 1
ATOM 588 N N . TRP A 1 76 ? -5.827 -7.852 -7.573 1.00 86.62 76 TRP A N 1
ATOM 589 C CA . TRP A 1 76 ? -6.631 -8.185 -8.748 1.00 86.62 76 TRP A CA 1
ATOM 590 C C . TRP A 1 76 ? -6.023 -7.667 -10.054 1.00 86.62 76 TRP A C 1
ATOM 592 O O . TRP A 1 76 ? -5.911 -8.407 -11.027 1.00 86.62 76 TRP A O 1
ATOM 602 N N . PHE A 1 77 ? -5.628 -6.392 -10.089 1.00 82.06 77 PHE A N 1
ATOM 603 C CA . PHE A 1 77 ? -5.164 -5.749 -11.320 1.00 82.06 77 PHE A CA 1
ATOM 604 C C . PHE A 1 77 ? -3.687 -6.016 -11.608 1.00 82.06 77 PHE A C 1
ATOM 606 O O . PHE A 1 77 ? -3.296 -6.093 -12.774 1.00 82.06 77 PHE A O 1
ATOM 613 N N . LYS A 1 78 ? -2.857 -6.159 -10.570 1.00 82.25 78 LYS A N 1
ATOM 614 C CA . LYS A 1 78 ? -1.417 -6.398 -10.709 1.00 82.25 78 LYS A CA 1
ATOM 615 C C . LYS A 1 78 ? -0.926 -7.420 -9.668 1.00 82.25 78 LYS A C 1
ATOM 617 O O . LYS A 1 78 ? -0.114 -7.090 -8.806 1.00 82.25 78 LYS A O 1
ATOM 622 N N . PRO A 1 79 ? -1.347 -8.697 -9.772 1.00 81.31 79 PRO A N 1
ATOM 623 C CA . PRO A 1 79 ? -1.055 -9.740 -8.778 1.00 81.31 79 PRO A CA 1
ATOM 624 C C . PRO A 1 79 ? 0.443 -9.962 -8.516 1.00 81.31 79 PRO A C 1
ATOM 626 O O . PRO A 1 79 ? 0.838 -10.322 -7.412 1.00 81.31 79 PRO A O 1
ATOM 629 N N . LEU A 1 80 ? 1.292 -9.725 -9.522 1.00 87.00 80 LEU A N 1
ATOM 630 C CA . LEU A 1 80 ? 2.745 -9.905 -9.430 1.00 87.00 80 LEU A CA 1
ATOM 631 C C . LEU A 1 80 ? 3.494 -8.646 -8.974 1.00 87.00 80 LEU A C 1
ATOM 633 O O . LEU A 1 80 ? 4.721 -8.660 -8.898 1.00 87.00 80 LEU A O 1
ATOM 637 N N . GLU A 1 81 ? 2.795 -7.545 -8.694 1.00 88.25 81 GLU A N 1
ATOM 638 C CA . GLU A 1 81 ? 3.430 -6.278 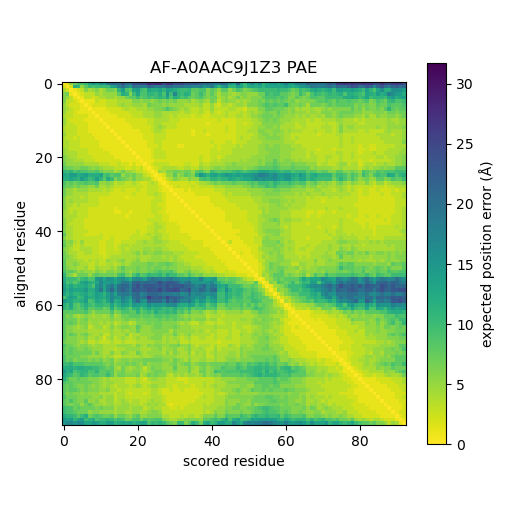-8.324 1.00 88.25 81 GLU A CA 1
ATOM 639 C C . GLU A 1 81 ? 4.214 -6.392 -7.021 1.00 88.25 81 GLU A C 1
ATOM 641 O O . GLU A 1 81 ? 5.373 -5.985 -6.958 1.00 88.25 81 GLU A O 1
ATOM 646 N N . ILE A 1 82 ? 3.613 -7.030 -6.015 1.00 85.44 82 ILE A N 1
ATOM 647 C CA . ILE A 1 82 ? 4.259 -7.275 -4.724 1.00 85.44 82 ILE A CA 1
ATOM 648 C C . ILE A 1 82 ? 5.522 -8.113 -4.939 1.00 85.44 82 ILE A C 1
ATOM 650 O O . ILE A 1 82 ? 6.590 -7.742 -4.456 1.00 85.44 82 ILE A O 1
ATOM 654 N N . THR A 1 83 ? 5.435 -9.186 -5.733 1.00 88.00 83 THR A N 1
ATOM 655 C CA . THR A 1 83 ? 6.590 -10.028 -6.069 1.00 88.00 83 THR A CA 1
ATOM 656 C C . THR A 1 83 ? 7.686 -9.210 -6.748 1.00 88.00 83 THR A C 1
ATOM 658 O O . THR A 1 83 ? 8.830 -9.244 -6.304 1.00 88.00 83 THR A O 1
ATOM 661 N N . ARG A 1 84 ? 7.342 -8.397 -7.752 1.00 88.62 84 ARG A N 1
ATOM 662 C CA . ARG A 1 84 ? 8.292 -7.542 -8.478 1.00 88.62 84 ARG A CA 1
ATOM 663 C C . ARG A 1 84 ? 9.038 -6.587 -7.549 1.00 88.62 84 ARG A C 1
ATOM 665 O O . ARG A 1 84 ? 10.262 -6.501 -7.626 1.00 88.62 84 ARG A O 1
ATOM 672 N N . VAL A 1 85 ? 8.313 -5.911 -6.659 1.00 91.00 85 VAL A N 1
ATOM 673 C CA . VAL A 1 85 ? 8.899 -4.990 -5.675 1.00 91.00 85 VAL A CA 1
ATOM 674 C C . VAL A 1 85 ? 9.814 -5.744 -4.708 1.00 91.00 85 VAL A C 1
ATOM 676 O O . VAL A 1 85 ? 10.920 -5.280 -4.436 1.00 91.00 85 VAL A O 1
ATOM 679 N N . THR A 1 86 ? 9.411 -6.930 -4.237 1.00 89.19 86 THR A N 1
ATOM 680 C CA . THR A 1 86 ? 10.254 -7.744 -3.343 1.00 89.19 86 THR A CA 1
ATOM 681 C C . THR A 1 86 ? 11.520 -8.264 -4.026 1.00 89.19 86 THR A C 1
ATOM 683 O O . THR A 1 86 ? 12.590 -8.211 -3.427 1.00 89.19 86 THR A O 1
ATOM 686 N N . THR A 1 87 ? 11.444 -8.700 -5.286 1.00 92.62 87 THR A N 1
ATOM 687 C CA . THR A 1 87 ? 12.613 -9.163 -6.051 1.00 92.62 87 THR A CA 1
ATOM 688 C C . THR A 1 87 ? 13.571 -8.016 -6.356 1.00 92.62 87 THR A C 1
ATOM 690 O O . THR A 1 87 ? 14.785 -8.174 -6.256 1.00 92.62 87 THR A O 1
ATOM 693 N N . TRP A 1 88 ? 13.041 -6.842 -6.702 1.00 93.38 88 TRP A N 1
ATOM 694 C CA . TRP A 1 88 ? 13.852 -5.641 -6.879 1.00 93.38 88 TRP A CA 1
ATOM 695 C C . TRP A 1 88 ? 14.578 -5.255 -5.586 1.00 93.38 88 TRP A C 1
ATOM 697 O O . TRP A 1 88 ? 15.778 -4.995 -5.620 1.00 93.38 88 TRP A O 1
ATOM 707 N N . LEU A 1 89 ? 13.882 -5.298 -4.445 1.00 89.88 89 LEU A N 1
ATOM 708 C CA . LEU A 1 89 ? 14.475 -5.007 -3.140 1.00 89.88 89 LEU A CA 1
ATOM 709 C C . LEU A 1 89 ? 15.610 -5.988 -2.806 1.00 89.88 89 LEU A C 1
ATOM 711 O O . LEU A 1 89 ? 16.676 -5.560 -2.380 1.00 89.88 89 LEU A O 1
ATOM 715 N N . GLN A 1 90 ? 15.411 -7.284 -3.068 1.00 92.12 90 GLN A N 1
ATOM 716 C CA . GLN A 1 90 ? 16.446 -8.313 -2.903 1.00 92.12 90 GLN A CA 1
ATOM 717 C C . GLN A 1 90 ? 17.666 -8.110 -3.802 1.00 92.12 90 GLN A C 1
ATOM 719 O O . GLN A 1 90 ? 18.742 -8.573 -3.462 1.00 92.12 90 GLN A O 1
ATOM 724 N N . LYS A 1 91 ? 17.507 -7.469 -4.963 1.00 92.81 91 LYS A N 1
ATOM 725 C CA . LYS A 1 91 ? 18.621 -7.192 -5.877 1.00 92.81 91 LYS A CA 1
ATOM 726 C C . LYS A 1 91 ? 19.474 -6.002 -5.418 1.00 92.81 91 LYS A C 1
ATOM 728 O O . LYS A 1 91 ? 20.606 -5.865 -5.870 1.00 92.81 91 LYS A O 1
ATOM 733 N N . ILE A 1 92 ? 18.906 -5.112 -4.605 1.00 90.94 92 ILE A N 1
ATOM 734 C CA . ILE A 1 92 ? 19.580 -3.905 -4.105 1.00 90.94 92 ILE A CA 1
ATOM 735 C C . ILE A 1 92 ? 20.317 -4.159 -2.789 1.00 90.94 92 ILE A C 1
ATOM 737 O O . ILE A 1 92 ? 21.331 -3.508 -2.546 1.00 90.94 92 ILE A O 1
ATOM 741 N N . ILE A 1 93 ? 19.788 -5.054 -1.951 1.00 81.50 93 ILE A N 1
ATOM 742 C CA . ILE A 1 93 ? 20.420 -5.517 -0.705 1.00 81.50 93 ILE A CA 1
ATOM 743 C C . ILE A 1 93 ? 21.538 -6.505 -1.040 1.00 81.50 93 ILE A C 1
ATOM 745 O O . ILE A 1 93 ? 22.625 -6.362 -0.439 1.00 81.50 93 ILE A O 1
#

Organism: Virgibacillus halodenitrificans (NCBI:txid1482)

Mean predicted aligned error: 5.74 Å

Sequence (93 aa):
MNKFSRGSITLILFAFILLLVNWSIIQFSEPISLIAYLLLFVSGILGIVAFLRKESGFLKGSCLLCIAAILFFISWFKPLEITRVTTWLQKII

Solvent-accessible surface area (backbone atoms only — not comparable to full-atom values): 5076 Å² total; per-residue (Å²): 135,57,74,48,57,52,51,18,52,53,32,42,53,53,20,50,50,45,45,53,52,40,68,70,40,96,69,74,49,53,70,56,47,52,53,22,52,52,34,40,51,54,20,47,53,33,33,50,51,36,51,74,66,64,62,88,57,77,66,47,62,52,48,52,50,50,52,52,50,52,54,49,49,44,52,68,79,44,63,58,50,66,56,53,39,52,53,52,51,63,73,74,107

Nearest PDB structures (foldseek):
  3g6b-assembly1_B  TM=4.976E-01  e=5.862E+00  Thermotoga maritima
  3g67-assembly1_B  TM=4.980E-01  e=7.799E+00  Thermotoga maritima
  1s94-assembly2_B  TM=3.809E-01  e=7.799E+00  Doryteuthis pealeii

pLDDT: mean 83.77, std 9.17, range [57.75, 93.38]

Foldseek 3Di:
DDPLLVQLVVLLVVLVVLVVVQVPDPDRDLVSNVVSVVSLVVSLVSLVVCVVVPPDDPSNVVSNVSSVVVVVVCCVVPVCSVVVSVVVVVVVD